Protein AF-A0A8T4M7B7-F1 (afdb_monomer_lite)

Sequence (123 aa):
EKEAFDKAMQMLQSIDVKIRTIRLDRYYSCPVYADMFGESKVYVIPKKNVTLKHGDKWARTMGDFLLNTTEYLEEYFKRNNSESGWASDKKMFGWKISQKREDRMNTALFVRMIWHNLTLIYK

pLDDT: mean 85.1, std 6.35, range [50.28, 93.19]

Radius of gyration: 16.73 Å; chains: 1; bounding box: 39×30×45 Å

Foldseek 3Di:
DVVVVVVVLVVVVVDPDQAAEDADDQVQQALVNQPSNPNHQYQHDHDDPHDCPSDDSSVVNVVCCVVVVVVSVVVNCVVVVVVVLVVVLCVVVPPDDPDDDPVVVVVVVVVSVVVSVVVVVVD

Secondary structure (DSSP, 8-state):
-HHHHHHHHHHHHHS-----EEE--GGG-SHHHHHTTTTSEEE-PPPTT--S-S-HHHHHHHHHHHHSHHHHHHHHHTHHHHHHHHHHHHHHH-SS----SHHHHHHHHHHHHHHHHHHHHT-

Structure (mmCIF, N/CA/C/O backbone):
data_AF-A0A8T4M7B7-F1
#
_entry.id   AF-A0A8T4M7B7-F1
#
loop_
_atom_site.group_PDB
_atom_site.id
_atom_site.type_symbol
_atom_site.label_atom_id
_atom_site.label_alt_id
_atom_site.label_comp_id
_atom_site.label_asym_id
_atom_site.label_entity_id
_atom_site.label_seq_id
_atom_site.pdbx_PDB_ins_code
_atom_site.Cartn_x
_atom_site.Cartn_y
_atom_site.Cartn_z
_atom_site.occupancy
_atom_site.B_iso_or_equiv
_atom_site.auth_seq_id
_atom_site.auth_comp_id
_atom_site.auth_asym_id
_atom_site.auth_atom_id
_atom_site.pdbx_PDB_model_num
ATOM 1 N N . GLU A 1 1 ? 2.888 -1.493 12.159 1.00 66.69 1 GLU A N 1
ATOM 2 C CA . GLU A 1 1 ? 2.685 -1.317 10.701 1.00 66.69 1 GLU A CA 1
ATOM 3 C C . GLU A 1 1 ? 2.845 -2.619 9.936 1.00 66.69 1 GLU A C 1
ATOM 5 O O . GLU A 1 1 ? 1.867 -3.038 9.340 1.00 66.69 1 GLU A O 1
ATOM 10 N N . LYS A 1 2 ? 3.994 -3.308 10.021 1.00 78.12 2 LYS A N 1
ATOM 11 C CA . LYS A 1 2 ? 4.188 -4.612 9.358 1.00 78.12 2 LYS A CA 1
ATOM 12 C C . LYS A 1 2 ? 3.098 -5.647 9.691 1.00 78.12 2 LYS A C 1
ATOM 14 O O . LYS A 1 2 ? 2.502 -6.202 8.786 1.00 78.12 2 LYS A O 1
ATOM 19 N N . GLU A 1 3 ? 2.760 -5.827 10.968 1.00 82.44 3 GLU A N 1
ATOM 20 C CA . GLU A 1 3 ? 1.693 -6.764 11.371 1.00 82.44 3 GLU A CA 1
ATOM 21 C C . GLU A 1 3 ? 0.320 -6.401 10.773 1.00 82.44 3 GLU A C 1
ATOM 23 O O . GLU A 1 3 ? -0.442 -7.272 10.367 1.00 82.44 3 GLU A O 1
ATOM 28 N N . ALA A 1 4 ? 0.008 -5.104 10.679 1.00 79.75 4 ALA A N 1
ATOM 29 C CA . ALA A 1 4 ? -1.232 -4.639 10.063 1.00 79.75 4 ALA A CA 1
ATOM 30 C C . ALA A 1 4 ? -1.234 -4.883 8.544 1.00 79.75 4 ALA A C 1
ATOM 32 O O . ALA A 1 4 ? -2.271 -5.231 7.988 1.00 79.75 4 ALA A O 1
ATOM 33 N N . PHE A 1 5 ? -0.075 -4.743 7.890 1.00 83.31 5 PHE A N 1
ATOM 34 C CA . PHE A 1 5 ? 0.110 -5.096 6.483 1.00 83.31 5 PHE A CA 1
ATOM 35 C C . PHE A 1 5 ? -0.088 -6.599 6.252 1.00 83.31 5 PHE A C 1
ATOM 37 O O . PHE A 1 5 ? -0.858 -6.980 5.376 1.00 83.31 5 PHE A O 1
ATOM 44 N N . ASP A 1 6 ? 0.530 -7.448 7.075 1.00 85.50 6 ASP A N 1
ATOM 45 C CA . ASP A 1 6 ? 0.419 -8.905 6.952 1.00 85.50 6 ASP A CA 1
ATOM 46 C C . ASP A 1 6 ? -1.038 -9.371 7.153 1.00 85.50 6 ASP A C 1
ATOM 48 O O . ASP A 1 6 ? -1.556 -10.153 6.353 1.00 85.50 6 ASP A O 1
ATOM 52 N N . LYS A 1 7 ? -1.747 -8.822 8.155 1.00 85.56 7 LYS A N 1
ATOM 53 C CA . LYS A 1 7 ? -3.189 -9.069 8.359 1.00 85.56 7 LYS A CA 1
ATOM 54 C C . LYS A 1 7 ? -4.023 -8.609 7.156 1.00 85.56 7 LYS A C 1
ATOM 56 O O . LYS A 1 7 ? -4.918 -9.330 6.722 1.00 85.56 7 LYS A O 1
ATOM 61 N N . ALA A 1 8 ? -3.722 -7.443 6.582 1.00 84.62 8 ALA A N 1
ATOM 62 C CA . ALA A 1 8 ? -4.422 -6.947 5.396 1.00 84.62 8 ALA A CA 1
ATOM 63 C C . ALA A 1 8 ? -4.190 -7.840 4.165 1.00 84.62 8 ALA A C 1
ATOM 65 O O . ALA A 1 8 ? -5.132 -8.095 3.420 1.00 84.62 8 ALA A O 1
ATOM 66 N N . MET A 1 9 ? -2.975 -8.367 3.976 1.00 85.31 9 MET A N 1
ATOM 67 C CA . MET A 1 9 ? -2.672 -9.314 2.898 1.00 85.31 9 MET A CA 1
ATOM 68 C C . MET A 1 9 ? -3.430 -10.636 3.060 1.00 85.31 9 MET A C 1
ATOM 70 O O . MET A 1 9 ? -3.946 -11.157 2.075 1.00 85.31 9 MET A O 1
ATOM 74 N N . GLN A 1 10 ? -3.565 -11.148 4.288 1.00 87.56 10 GLN A N 1
ATOM 75 C CA . GLN A 1 10 ? -4.392 -12.331 4.567 1.00 87.56 10 GLN A CA 1
ATOM 76 C C . GLN A 1 10 ? -5.872 -12.085 4.248 1.00 87.56 10 GLN A C 1
ATOM 78 O O . GLN A 1 10 ? -6.523 -12.937 3.649 1.00 87.56 10 GLN A O 1
ATOM 83 N N . MET A 1 11 ? -6.403 -10.909 4.597 1.00 84.62 11 MET A N 1
ATOM 84 C CA . MET A 1 11 ? -7.770 -10.529 4.222 1.00 84.62 11 MET A CA 1
ATOM 85 C C . MET A 1 11 ? -7.936 -10.414 2.703 1.00 84.62 11 MET A C 1
ATOM 87 O O . MET A 1 11 ? -8.956 -10.813 2.159 1.00 84.62 11 MET A O 1
ATOM 91 N N . LEU A 1 12 ? -6.932 -9.894 1.999 1.00 84.19 12 LEU A N 1
ATOM 92 C CA . LEU A 1 12 ? -6.947 -9.793 0.540 1.00 84.19 12 LEU A CA 1
ATOM 93 C C . LEU A 1 12 ? -6.990 -11.160 -0.147 1.00 84.19 12 LEU A C 1
AT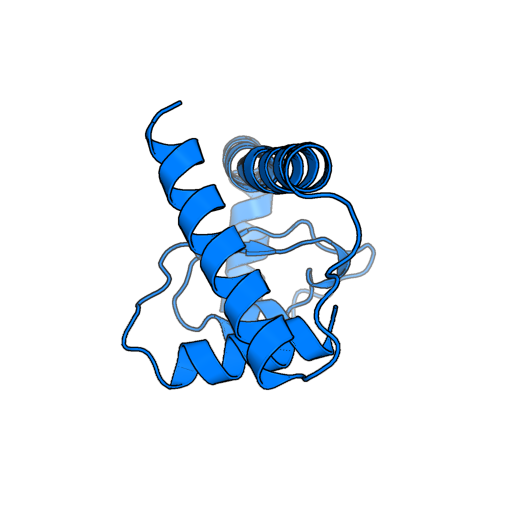OM 95 O O . LEU A 1 12 ? -7.599 -11.282 -1.200 1.00 84.19 12 LEU A O 1
ATOM 99 N N . GLN A 1 13 ? -6.380 -12.185 0.450 1.00 83.94 13 GLN A N 1
ATOM 100 C CA . GLN A 1 13 ? -6.432 -13.553 -0.073 1.00 83.94 13 GLN A CA 1
ATOM 101 C C . GLN A 1 13 ? -7.817 -14.197 0.064 1.00 83.94 13 GLN A C 1
ATOM 103 O O . GLN A 1 13 ? -8.148 -15.078 -0.725 1.00 83.94 13 GLN A O 1
ATOM 108 N N . SER A 1 14 ? -8.619 -13.792 1.054 1.00 85.75 14 SER A N 1
ATOM 109 C CA . SER A 1 14 ? -9.960 -14.351 1.276 1.00 85.75 14 SER A CA 1
ATOM 110 C C . SER A 1 14 ? -11.071 -13.612 0.529 1.00 85.75 14 SER A C 1
ATOM 112 O O . SER A 1 14 ? -12.188 -14.119 0.440 1.00 85.75 14 SER A O 1
ATOM 114 N N . ILE A 1 15 ? -10.782 -12.426 -0.007 1.00 84.31 15 ILE A N 1
ATOM 115 C CA . ILE A 1 15 ? -11.742 -11.572 -0.705 1.00 84.31 15 ILE A CA 1
ATOM 116 C C . ILE A 1 15 ? -11.477 -11.652 -2.215 1.00 84.31 15 ILE A C 1
ATOM 118 O O . ILE A 1 15 ? -10.354 -11.437 -2.661 1.00 84.31 15 ILE A O 1
ATOM 122 N N . ASP A 1 16 ? -12.517 -11.888 -3.021 1.00 83.81 16 ASP A N 1
ATOM 123 C CA . ASP A 1 16 ? -12.418 -11.909 -4.491 1.00 83.81 16 ASP A CA 1
ATOM 124 C C . ASP A 1 16 ? -12.347 -10.486 -5.080 1.00 83.81 16 ASP A C 1
ATOM 126 O O . ASP A 1 16 ? -13.267 -9.987 -5.728 1.00 83.81 16 ASP A O 1
ATOM 130 N N . VAL A 1 17 ? -11.254 -9.777 -4.792 1.00 82.88 17 VAL A N 1
ATOM 131 C CA . VAL A 1 17 ? -10.981 -8.437 -5.321 1.00 82.88 17 VAL A CA 1
ATOM 132 C C . VAL A 1 17 ? -9.685 -8.457 -6.116 1.00 82.88 17 VAL A C 1
ATOM 134 O O . VAL A 1 17 ? -8.600 -8.705 -5.594 1.00 82.88 17 VAL A O 1
ATOM 137 N N . LYS A 1 18 ? -9.788 -8.115 -7.403 1.00 82.62 18 LYS A N 1
ATOM 138 C CA . LYS A 1 18 ? -8.630 -7.971 -8.290 1.00 82.62 18 LYS A CA 1
ATOM 139 C C . LYS A 1 18 ? -8.031 -6.573 -8.168 1.00 82.62 18 LYS A C 1
ATOM 141 O O . LYS A 1 18 ? -8.612 -5.592 -8.637 1.00 82.62 18 LYS A O 1
ATOM 146 N N . ILE A 1 19 ? -6.840 -6.484 -7.580 1.00 85.31 19 ILE A N 1
ATOM 147 C CA . ILE A 1 19 ? -6.045 -5.252 -7.582 1.00 85.31 19 ILE A CA 1
ATOM 148 C C . ILE A 1 19 ? -5.499 -5.034 -8.998 1.00 85.31 19 ILE A C 1
ATOM 150 O O . ILE A 1 19 ? -4.875 -5.914 -9.577 1.00 85.31 19 ILE A O 1
ATOM 154 N N . ARG A 1 20 ? -5.741 -3.853 -9.577 1.00 88.19 20 ARG A N 1
ATOM 155 C CA . ARG A 1 20 ? -5.196 -3.491 -10.901 1.00 88.19 20 ARG A CA 1
ATOM 156 C C . ARG A 1 20 ? -3.853 -2.784 -10.792 1.00 88.19 20 ARG A C 1
ATOM 158 O O . ARG A 1 20 ? -2.919 -3.079 -11.531 1.00 88.19 20 ARG A O 1
ATOM 165 N N . THR A 1 21 ? -3.767 -1.839 -9.862 1.00 90.00 21 THR A N 1
ATOM 166 C CA . THR A 1 21 ? -2.601 -0.975 -9.673 1.00 90.00 21 THR A CA 1
ATOM 167 C C . THR A 1 21 ? -2.347 -0.763 -8.191 1.00 90.00 21 THR A C 1
ATOM 169 O O . THR A 1 21 ? -3.297 -0.519 -7.446 1.00 90.00 21 THR A O 1
ATOM 172 N N . ILE A 1 22 ? -1.085 -0.762 -7.776 1.00 89.25 22 ILE A N 1
ATOM 173 C CA . ILE A 1 22 ? -0.689 -0.464 -6.400 1.00 89.25 22 ILE A CA 1
ATOM 174 C C . ILE A 1 22 ? 0.515 0.471 -6.365 1.00 89.25 22 ILE A C 1
ATOM 176 O O . ILE A 1 22 ? 1.396 0.400 -7.216 1.00 89.25 22 ILE A O 1
ATOM 180 N N . ARG A 1 23 ? 0.549 1.351 -5.364 1.00 91.00 23 ARG A N 1
ATOM 181 C CA . ARG A 1 23 ? 1.647 2.289 -5.105 1.00 91.00 23 ARG A CA 1
ATOM 182 C C . ARG A 1 23 ? 2.240 1.929 -3.753 1.00 91.00 23 ARG A C 1
ATOM 184 O O . ARG A 1 23 ? 1.552 2.056 -2.742 1.00 91.00 23 ARG A O 1
ATOM 191 N N . LEU A 1 24 ? 3.470 1.433 -3.737 1.00 87.69 24 LEU A N 1
ATOM 192 C CA . LEU A 1 24 ? 4.113 0.993 -2.501 1.00 87.69 24 LEU A CA 1
ATOM 193 C C . LEU A 1 24 ? 4.979 2.104 -1.926 1.00 87.69 24 LEU A C 1
ATOM 195 O O . LEU A 1 24 ? 5.616 2.859 -2.655 1.00 87.69 24 LEU A O 1
ATOM 199 N N . ASP A 1 25 ? 5.011 2.184 -0.600 1.00 84.62 25 ASP A N 1
ATOM 200 C CA . ASP A 1 25 ? 5.923 3.090 0.080 1.00 84.62 25 ASP A CA 1
ATOM 201 C C . ASP A 1 25 ? 7.384 2.652 -0.039 1.00 84.62 25 ASP A C 1
ATOM 203 O O . ASP A 1 25 ? 7.686 1.473 -0.220 1.00 84.62 25 ASP A O 1
ATOM 207 N N . ARG A 1 26 ? 8.296 3.618 0.120 1.00 81.69 26 ARG A N 1
ATOM 208 C CA . ARG A 1 26 ? 9.744 3.419 0.108 1.00 81.69 26 ARG A CA 1
ATOM 209 C C . ARG A 1 26 ? 10.190 2.244 0.978 1.00 81.69 26 ARG A C 1
ATOM 211 O O . ARG A 1 26 ? 11.116 1.534 0.585 1.00 81.69 26 ARG A O 1
ATOM 218 N N . TYR A 1 27 ? 9.579 2.012 2.142 1.00 79.62 27 TYR A N 1
ATOM 219 C CA . TYR A 1 27 ? 9.921 0.874 2.998 1.00 79.62 27 TYR A CA 1
ATOM 220 C C . TYR A 1 27 ? 9.621 -0.474 2.329 1.00 79.62 27 TYR A C 1
ATOM 222 O O . TYR A 1 27 ? 10.424 -1.404 2.474 1.00 79.62 27 TYR A O 1
ATOM 230 N N . TYR A 1 28 ? 8.565 -0.535 1.519 1.00 81.38 28 TYR A N 1
ATOM 231 C CA . TYR A 1 28 ? 8.107 -1.702 0.762 1.00 81.38 28 TYR A CA 1
ATOM 232 C C . TYR A 1 28 ? 8.593 -1.719 -0.698 1.00 81.38 28 TYR A C 1
ATOM 234 O O . TYR A 1 28 ? 8.267 -2.645 -1.433 1.00 81.38 28 TYR A O 1
ATOM 242 N N . SER A 1 29 ? 9.423 -0.757 -1.119 1.00 82.06 29 SER A N 1
ATOM 243 C CA . SER A 1 29 ? 10.077 -0.730 -2.437 1.00 82.06 29 SER A CA 1
ATOM 244 C C . SER A 1 29 ? 11.182 -1.785 -2.575 1.00 82.06 29 SER A C 1
ATOM 246 O O . SER A 1 29 ? 12.362 -1.460 -2.746 1.00 82.06 29 SER A O 1
ATOM 248 N N . CYS A 1 30 ? 10.830 -3.062 -2.457 1.00 81.38 30 CYS A N 1
ATOM 249 C CA . CYS A 1 30 ? 11.712 -4.168 -2.792 1.00 81.38 30 CYS A CA 1
ATOM 250 C C . CYS A 1 30 ? 10.980 -5.209 -3.655 1.00 81.38 30 CYS A C 1
ATOM 252 O O . CYS A 1 30 ? 9.750 -5.295 -3.600 1.00 81.38 30 CYS A O 1
ATOM 254 N N . PRO A 1 31 ? 11.731 -6.010 -4.430 1.00 82.50 31 PRO A N 1
ATOM 255 C CA . PRO A 1 31 ? 11.149 -6.999 -5.334 1.00 82.50 31 PRO A CA 1
ATOM 256 C C . PRO A 1 31 ? 10.197 -7.967 -4.628 1.00 82.50 31 PRO A C 1
ATOM 258 O O . PRO A 1 31 ? 9.108 -8.228 -5.119 1.00 82.50 31 PRO A O 1
ATOM 261 N N . VAL A 1 32 ? 10.560 -8.398 -3.414 1.00 83.81 32 VAL A N 1
ATOM 262 C CA . VAL A 1 32 ? 9.777 -9.352 -2.615 1.00 83.81 32 VAL A CA 1
ATOM 263 C C . VAL A 1 32 ? 8.342 -8.871 -2.392 1.00 83.81 32 VAL A C 1
ATOM 265 O O . VAL A 1 32 ? 7.415 -9.657 -2.540 1.00 83.81 32 VAL A O 1
ATOM 268 N N . TYR A 1 33 ? 8.137 -7.587 -2.075 1.00 82.56 33 TYR A N 1
ATOM 269 C CA . TYR A 1 33 ? 6.786 -7.041 -1.905 1.00 82.56 33 TYR A CA 1
ATOM 270 C C . TYR A 1 33 ? 6.103 -6.755 -3.242 1.00 82.56 33 TYR A C 1
ATOM 272 O O . TYR A 1 33 ? 4.892 -6.909 -3.341 1.00 82.56 33 TYR A O 1
ATOM 280 N N . ALA A 1 34 ? 6.846 -6.360 -4.280 1.00 82.81 34 ALA A N 1
ATOM 281 C CA . ALA A 1 34 ? 6.271 -6.136 -5.606 1.00 82.81 34 ALA A CA 1
ATOM 282 C C . ALA A 1 34 ? 5.691 -7.431 -6.209 1.00 82.81 34 ALA A C 1
ATOM 284 O O . ALA A 1 34 ? 4.631 -7.401 -6.844 1.00 82.81 34 ALA A O 1
ATOM 285 N N . ASP A 1 35 ? 6.340 -8.568 -5.964 1.00 84.38 35 ASP A N 1
ATOM 286 C CA . ASP A 1 35 ? 5.907 -9.876 -6.458 1.00 84.38 35 ASP A CA 1
ATOM 287 C C . ASP A 1 35 ? 4.647 -10.395 -5.753 1.00 84.38 35 ASP A C 1
ATOM 289 O O . ASP A 1 35 ? 3.834 -11.070 -6.383 1.00 84.38 35 ASP A O 1
ATOM 293 N N . MET A 1 36 ? 4.396 -9.994 -4.498 1.00 84.12 36 MET A N 1
ATOM 294 C CA . MET A 1 36 ? 3.179 -10.380 -3.760 1.00 84.12 36 MET A CA 1
ATOM 295 C C . MET A 1 36 ? 1.880 -9.955 -4.457 1.00 84.12 36 MET A C 1
ATOM 297 O O . MET A 1 36 ? 0.837 -10.561 -4.233 1.00 84.12 36 MET A O 1
ATOM 301 N N . PHE A 1 37 ? 1.927 -8.931 -5.312 1.00 82.56 37 PHE A N 1
ATOM 302 C CA . PHE A 1 37 ? 0.746 -8.390 -5.987 1.00 82.56 37 PHE A CA 1
ATOM 303 C C . PHE A 1 37 ? 0.451 -9.037 -7.351 1.00 82.56 37 PHE A C 1
ATOM 305 O O . PHE A 1 37 ? -0.290 -8.456 -8.144 1.00 82.56 37 PHE A O 1
ATOM 312 N N . GLY A 1 38 ? 1.019 -10.212 -7.657 1.00 82.50 38 GLY A N 1
ATOM 313 C CA . GLY A 1 38 ? 0.647 -11.022 -8.827 1.00 82.50 38 GLY A CA 1
ATOM 314 C C . GLY A 1 38 ? 0.720 -10.250 -10.149 1.00 82.50 38 GLY A C 1
ATOM 315 O O . GLY A 1 38 ? 1.758 -9.676 -10.470 1.00 82.50 38 GLY A O 1
ATOM 316 N N . GLU A 1 39 ? -0.384 -10.177 -10.891 1.00 82.69 39 GLU A N 1
ATOM 317 C CA . GLU A 1 39 ? -0.477 -9.456 -12.175 1.00 82.69 39 GLU A CA 1
ATOM 318 C C . GLU A 1 39 ? -0.676 -7.933 -12.039 1.00 82.69 39 GLU A C 1
ATOM 320 O O . GLU A 1 39 ? -0.670 -7.212 -13.035 1.00 82.69 39 GLU A O 1
ATOM 325 N N . SER A 1 40 ? -0.836 -7.411 -10.819 1.00 88.19 40 SER A N 1
ATOM 326 C CA . SER A 1 40 ? -1.076 -5.979 -10.598 1.00 88.19 40 SER A CA 1
ATOM 327 C C . SER A 1 40 ? 0.124 -5.137 -11.036 1.00 88.19 40 SER A C 1
ATOM 329 O O . SER A 1 40 ? 1.277 -5.489 -10.752 1.00 88.19 40 SER A O 1
ATOM 331 N N . LYS A 1 41 ? -0.141 -3.965 -11.628 1.00 89.25 41 LYS A N 1
ATOM 332 C CA . LYS A 1 41 ? 0.897 -2.973 -11.938 1.00 89.25 41 LYS A CA 1
ATOM 333 C C . LYS A 1 41 ? 1.371 -2.289 -10.654 1.00 89.25 41 LYS A C 1
ATOM 335 O O . LYS A 1 41 ? 0.571 -1.714 -9.916 1.00 89.25 41 LYS A O 1
ATOM 340 N N . VAL A 1 42 ? 2.671 -2.361 -10.380 1.00 90.31 42 VAL A N 1
ATOM 341 C CA . VAL A 1 42 ? 3.279 -1.843 -9.147 1.00 90.31 42 VAL A CA 1
ATOM 342 C C . VAL A 1 42 ? 4.053 -0.563 -9.450 1.00 90.31 42 VAL A C 1
ATOM 344 O O . VAL A 1 42 ? 4.914 -0.549 -10.325 1.00 90.31 42 VAL A O 1
ATOM 347 N N . TYR A 1 43 ? 3.774 0.493 -8.691 1.00 91.25 43 TYR A N 1
ATOM 348 C CA . TYR A 1 43 ? 4.503 1.757 -8.717 1.00 91.25 43 TYR A CA 1
ATOM 349 C C . TYR A 1 43 ? 5.365 1.883 -7.456 1.00 91.25 43 TYR A C 1
ATOM 351 O O . TYR A 1 43 ? 4.844 1.911 -6.338 1.00 91.25 43 TYR A O 1
ATOM 359 N N . VAL A 1 44 ? 6.683 1.948 -7.634 1.00 90.38 44 VAL A N 1
ATOM 360 C CA . VAL A 1 44 ? 7.708 1.991 -6.585 1.00 90.38 44 VAL A CA 1
ATOM 361 C C . VAL A 1 44 ? 8.858 2.901 -6.985 1.00 90.38 44 VAL A C 1
ATOM 363 O O . VAL A 1 44 ? 9.333 2.863 -8.114 1.00 90.38 44 VAL A O 1
ATOM 366 N N . ILE A 1 45 ? 9.394 3.642 -6.018 1.00 88.56 45 ILE A N 1
ATOM 367 C CA . ILE A 1 45 ? 10.723 4.244 -6.158 1.00 88.56 45 ILE A CA 1
ATOM 368 C C . ILE A 1 45 ? 11.748 3.242 -5.609 1.00 88.56 45 ILE A C 1
ATOM 370 O O . ILE A 1 45 ? 11.687 2.939 -4.409 1.00 88.56 45 ILE A O 1
ATOM 374 N N . PRO A 1 46 ? 12.669 2.704 -6.431 1.00 83.94 46 PRO A N 1
ATOM 375 C CA . PRO A 1 46 ? 13.635 1.708 -5.980 1.00 83.94 46 PRO A CA 1
ATOM 376 C C . PRO A 1 46 ? 14.577 2.273 -4.912 1.00 83.94 46 PRO A C 1
ATOM 378 O O . PRO A 1 46 ? 14.972 3.441 -4.935 1.00 83.94 46 PRO A O 1
ATOM 381 N N . LYS A 1 47 ? 14.966 1.428 -3.951 1.00 84.12 47 LYS A N 1
ATOM 382 C CA . LYS A 1 47 ? 15.967 1.798 -2.942 1.00 84.12 47 LYS A CA 1
ATOM 383 C C . LYS A 1 47 ? 17.347 1.942 -3.588 1.00 84.12 47 LYS A C 1
ATOM 385 O O . LYS A 1 47 ? 17.673 1.256 -4.557 1.00 84.12 47 LYS A O 1
ATOM 390 N N . LYS A 1 48 ? 18.191 2.788 -2.989 1.00 77.06 48 LYS A N 1
ATOM 391 C CA . LYS A 1 48 ? 19.616 2.875 -3.332 1.00 77.06 48 LYS A CA 1
ATOM 392 C C . LYS A 1 48 ? 20.220 1.466 -3.199 1.00 77.06 48 LYS A C 1
ATOM 394 O O . LYS A 1 48 ? 20.114 0.880 -2.125 1.00 77.06 48 LYS A O 1
ATOM 399 N N . ASN A 1 49 ? 20.807 0.941 -4.280 1.00 77.00 49 ASN A N 1
ATOM 400 C CA . ASN A 1 49 ? 21.402 -0.406 -4.403 1.00 77.00 49 ASN A CA 1
ATOM 401 C C . ASN A 1 49 ? 20.435 -1.582 -4.662 1.00 77.00 49 ASN A C 1
ATOM 403 O O . ASN A 1 49 ? 20.766 -2.732 -4.377 1.00 77.00 49 ASN A O 1
ATOM 407 N N . VAL A 1 50 ? 19.247 -1.335 -5.217 1.00 77.94 50 VAL A N 1
ATOM 408 C CA . VAL A 1 50 ? 18.392 -2.414 -5.741 1.00 77.94 50 VAL A CA 1
ATOM 409 C C . VAL A 1 50 ? 19.075 -3.139 -6.907 1.00 77.94 50 VAL A C 1
ATOM 411 O O . VAL A 1 50 ? 19.618 -2.507 -7.809 1.00 77.94 50 VAL A O 1
ATOM 414 N N . THR A 1 51 ? 18.996 -4.472 -6.916 1.00 78.69 51 THR A N 1
ATOM 415 C CA . THR A 1 51 ? 19.458 -5.305 -8.039 1.00 78.69 51 THR A CA 1
ATOM 416 C C . THR A 1 51 ? 18.301 -5.575 -9.010 1.00 78.69 51 THR A C 1
ATOM 418 O O . THR A 1 51 ? 17.145 -5.645 -8.599 1.00 78.69 51 THR A O 1
ATOM 421 N N . LEU A 1 52 ? 18.589 -5.740 -10.304 1.00 78.69 52 LEU A N 1
ATOM 422 C CA . LEU A 1 52 ? 17.574 -6.042 -11.330 1.00 78.69 52 LEU A CA 1
ATOM 423 C C . LEU A 1 52 ? 17.225 -7.540 -11.439 1.00 78.69 52 LEU A C 1
ATOM 425 O O . LEU A 1 52 ? 16.216 -7.893 -12.033 1.00 78.69 52 LEU A O 1
ATOM 429 N N . LYS A 1 53 ? 18.029 -8.430 -10.842 1.00 78.31 53 LYS A N 1
ATOM 430 C CA . LYS A 1 53 ? 17.959 -9.901 -10.980 1.00 78.31 53 LYS A CA 1
ATOM 431 C C . LYS A 1 53 ? 16.825 -10.581 -10.189 1.00 78.31 53 LYS A C 1
ATOM 433 O O . LYS A 1 53 ? 16.963 -11.734 -9.800 1.00 78.31 53 LYS A O 1
ATOM 438 N N . HIS A 1 54 ? 15.720 -9.893 -9.931 1.00 77.94 54 HIS A N 1
ATOM 439 C CA . HIS A 1 54 ? 14.619 -10.408 -9.108 1.00 77.94 54 HIS A CA 1
ATOM 440 C C . HIS A 1 54 ? 13.374 -10.755 -9.934 1.00 77.94 54 HIS A C 1
ATOM 442 O O . HIS A 1 54 ? 12.254 -10.509 -9.511 1.00 77.94 54 HIS A O 1
ATOM 448 N N . GLY A 1 55 ? 13.584 -11.323 -11.122 1.00 82.38 55 GLY A N 1
ATOM 449 C CA . GLY A 1 55 ? 12.514 -11.784 -12.005 1.00 82.38 55 GLY A CA 1
ATOM 450 C C . GLY A 1 55 ? 12.003 -10.733 -12.992 1.00 82.38 55 GLY A C 1
ATOM 451 O O . GLY A 1 55 ? 12.277 -9.533 -12.889 1.00 82.38 55 GLY A O 1
ATOM 452 N N . ASP A 1 56 ? 11.240 -11.215 -13.971 1.00 85.25 56 ASP A N 1
ATOM 453 C CA . ASP A 1 56 ? 10.803 -10.421 -15.122 1.00 85.25 56 ASP A CA 1
ATOM 454 C C . ASP A 1 56 ? 9.857 -9.286 -14.728 1.00 85.25 56 ASP A C 1
ATOM 456 O O . ASP A 1 56 ? 9.933 -8.196 -15.294 1.00 85.25 56 ASP A O 1
ATOM 460 N N . LYS A 1 57 ? 8.985 -9.503 -13.734 1.00 85.38 57 LYS A N 1
ATOM 461 C CA . LYS A 1 57 ? 8.063 -8.467 -13.246 1.00 85.38 57 LYS A CA 1
ATOM 462 C C . LYS A 1 57 ? 8.827 -7.273 -12.677 1.00 85.38 57 LYS A C 1
ATOM 464 O O . LYS A 1 57 ? 8.516 -6.126 -13.008 1.00 85.38 57 LYS A O 1
ATOM 469 N N . TRP A 1 58 ? 9.840 -7.533 -11.852 1.00 88.75 58 TRP A N 1
ATOM 470 C CA . TRP A 1 58 ? 10.685 -6.484 -11.294 1.00 88.75 58 TRP A CA 1
ATOM 471 C C . TRP A 1 58 ? 11.460 -5.750 -12.385 1.00 88.75 58 TRP A C 1
ATOM 473 O O . TRP A 1 58 ? 11.428 -4.522 -12.433 1.00 88.75 58 TRP A O 1
ATOM 483 N N . ALA A 1 59 ? 12.086 -6.487 -13.307 1.00 88.69 59 ALA A N 1
ATOM 484 C CA . ALA A 1 59 ? 12.816 -5.897 -14.425 1.00 88.69 59 ALA A CA 1
ATOM 485 C C . ALA A 1 59 ? 11.915 -5.005 -15.298 1.00 88.69 59 ALA A C 1
ATOM 487 O O . ALA A 1 59 ? 12.299 -3.883 -15.617 1.00 88.69 59 ALA A O 1
ATOM 488 N N . ARG A 1 60 ? 10.688 -5.450 -15.608 1.00 88.38 60 ARG A N 1
ATOM 489 C CA . ARG A 1 60 ? 9.686 -4.649 -16.332 1.00 88.38 60 ARG A CA 1
ATOM 490 C C . ARG A 1 60 ? 9.264 -3.411 -15.550 1.00 88.38 60 ARG A C 1
ATOM 492 O O . ARG A 1 60 ? 9.196 -2.339 -16.127 1.00 88.38 60 ARG A O 1
ATOM 499 N N . THR A 1 61 ? 9.039 -3.533 -14.242 1.00 89.38 61 THR A N 1
ATOM 500 C CA . THR A 1 61 ? 8.674 -2.394 -13.379 1.00 89.38 61 THR A CA 1
ATOM 501 C C . THR A 1 61 ? 9.774 -1.330 -13.360 1.00 89.38 61 THR A C 1
ATOM 503 O O . THR A 1 61 ? 9.486 -0.138 -13.436 1.00 89.38 61 THR A O 1
ATOM 506 N N . MET A 1 62 ? 11.040 -1.753 -13.289 1.00 90.44 62 MET A N 1
ATOM 507 C CA . MET A 1 62 ? 12.193 -0.851 -13.379 1.00 90.44 62 MET A CA 1
ATOM 508 C C . MET A 1 62 ? 12.340 -0.261 -14.787 1.00 90.44 62 MET A C 1
ATOM 510 O O . MET A 1 62 ? 12.652 0.917 -14.920 1.00 90.44 62 MET A O 1
ATOM 514 N N . GLY A 1 63 ? 12.083 -1.055 -15.830 1.00 89.94 63 GLY A N 1
ATOM 515 C CA . GLY A 1 63 ? 12.045 -0.590 -17.216 1.00 89.94 63 GLY A CA 1
ATOM 516 C C . GLY A 1 63 ? 10.991 0.495 -17.430 1.00 89.94 63 GLY A C 1
ATOM 517 O O . GLY A 1 63 ? 11.324 1.557 -17.941 1.00 89.94 63 GLY A O 1
ATOM 518 N N . ASP A 1 64 ? 9.762 0.282 -16.953 1.00 90.44 64 ASP A N 1
ATOM 519 C CA . ASP A 1 64 ? 8.677 1.273 -16.971 1.00 90.44 64 ASP A CA 1
ATOM 520 C C . ASP A 1 64 ? 9.085 2.567 -16.254 1.00 90.44 64 ASP A C 1
ATOM 522 O O . ASP A 1 64 ? 8.832 3.657 -16.762 1.00 90.44 64 ASP A O 1
ATOM 526 N N . PHE A 1 65 ? 9.749 2.459 -15.098 1.00 90.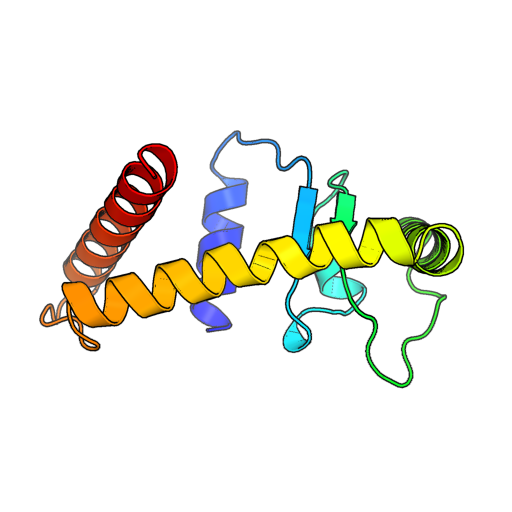12 65 PHE A N 1
ATOM 527 C CA . PHE A 1 65 ? 10.246 3.622 -14.362 1.00 90.12 65 PHE A CA 1
ATOM 528 C C . PHE A 1 65 ? 11.305 4.412 -15.148 1.00 90.12 65 PHE A C 1
ATOM 530 O O . PHE A 1 65 ? 11.317 5.640 -15.090 1.00 90.12 65 PHE A O 1
ATOM 537 N N . LEU A 1 66 ? 12.189 3.732 -15.886 1.00 90.00 66 LEU A N 1
ATOM 538 C CA . LEU A 1 66 ? 13.251 4.372 -16.670 1.00 90.00 66 LEU A CA 1
ATOM 539 C C . LEU A 1 66 ? 12.749 4.946 -18.000 1.00 90.00 66 LEU A C 1
ATOM 541 O O . LEU A 1 66 ? 13.208 6.005 -18.413 1.00 90.00 66 LEU A O 1
ATOM 545 N N . LEU A 1 67 ? 11.832 4.249 -18.672 1.00 93.12 67 LEU A N 1
ATOM 546 C CA . LEU A 1 67 ? 11.319 4.637 -19.988 1.00 93.12 67 LEU A CA 1
ATOM 547 C C . LEU A 1 67 ? 10.243 5.723 -19.892 1.00 93.12 67 LEU A C 1
ATOM 549 O O . LEU A 1 67 ? 10.227 6.630 -20.716 1.00 93.12 67 LEU A O 1
ATOM 553 N N . ASN A 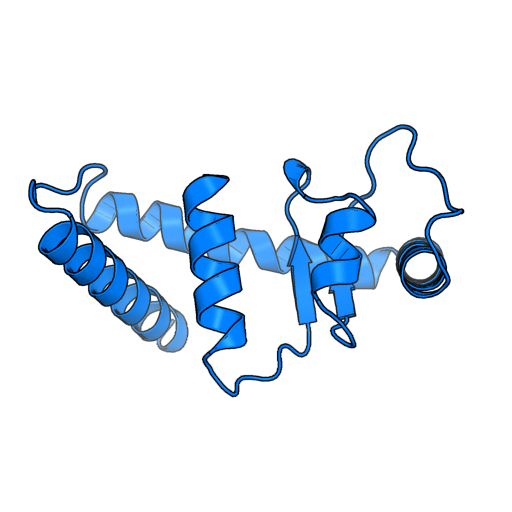1 68 ? 9.384 5.659 -18.869 1.00 92.31 68 ASN A N 1
ATOM 554 C CA . ASN A 1 68 ? 8.246 6.564 -18.686 1.00 92.31 68 ASN A CA 1
ATOM 555 C C . ASN A 1 68 ? 8.320 7.282 -17.332 1.00 92.31 68 ASN A C 1
ATOM 557 O O . ASN A 1 68 ? 7.349 7.318 -16.576 1.00 92.31 68 ASN A O 1
ATOM 561 N N . THR A 1 69 ? 9.488 7.836 -16.989 1.00 90.69 69 THR A N 1
ATOM 562 C CA . THR A 1 69 ? 9.760 8.379 -15.647 1.00 90.69 69 THR A CA 1
ATOM 563 C C . THR A 1 69 ? 8.734 9.413 -15.187 1.00 90.69 69 THR A C 1
ATOM 565 O O . THR A 1 69 ? 8.283 9.339 -14.046 1.00 90.69 69 THR A O 1
ATOM 568 N N . THR A 1 70 ? 8.334 10.354 -16.046 1.00 91.88 70 THR A N 1
ATOM 569 C CA . THR A 1 70 ? 7.382 11.413 -15.672 1.00 91.88 70 THR A CA 1
ATOM 570 C C . THR A 1 70 ? 6.016 10.837 -15.302 1.00 91.88 70 THR A C 1
ATOM 572 O O . THR A 1 70 ? 5.557 11.039 -14.180 1.00 91.88 70 THR A O 1
ATOM 575 N N . GLU A 1 71 ? 5.411 10.045 -16.190 1.00 92.00 71 GLU A N 1
ATOM 576 C CA . GLU A 1 71 ? 4.108 9.404 -15.955 1.00 92.00 71 GLU A CA 1
ATOM 577 C C . GLU A 1 71 ? 4.149 8.464 -14.744 1.00 92.00 71 GLU A C 1
ATOM 579 O O . GLU A 1 71 ? 3.223 8.405 -13.932 1.00 92.00 71 GLU A O 1
ATOM 584 N N . TYR A 1 72 ? 5.255 7.734 -14.585 1.00 92.69 72 TYR A N 1
ATOM 585 C CA . TYR A 1 72 ? 5.448 6.844 -13.451 1.00 92.69 72 TYR A CA 1
ATOM 586 C C . TYR A 1 72 ? 5.469 7.612 -12.129 1.00 92.69 72 TYR A C 1
ATOM 588 O O . TYR A 1 72 ? 4.857 7.184 -11.146 1.00 92.69 72 TYR A O 1
ATOM 596 N N . LEU A 1 73 ? 6.178 8.743 -12.089 1.00 91.69 73 LEU A N 1
ATOM 597 C CA . LEU A 1 73 ? 6.237 9.597 -10.911 1.00 91.69 73 LEU A CA 1
ATOM 598 C C . LEU A 1 73 ? 4.877 10.231 -10.621 1.00 91.69 73 LEU A C 1
ATOM 600 O O . LEU A 1 73 ? 4.468 10.224 -9.464 1.00 91.69 73 LEU A O 1
ATOM 604 N N . GLU A 1 74 ? 4.147 10.704 -11.630 1.00 92.25 74 GLU A N 1
ATOM 605 C CA . GLU A 1 74 ? 2.776 11.207 -11.462 1.00 92.25 74 GLU A CA 1
ATOM 606 C C . GLU A 1 74 ? 1.866 10.160 -10.810 1.00 92.25 74 GLU A C 1
ATOM 608 O O . GLU A 1 74 ? 1.185 10.443 -9.820 1.00 92.25 74 GLU A O 1
ATOM 613 N N . GLU A 1 75 ? 1.905 8.921 -11.304 1.00 91.62 75 GLU A N 1
ATOM 614 C CA . GLU A 1 75 ? 1.163 7.814 -10.708 1.00 91.62 75 GLU A CA 1
ATOM 615 C C . GLU A 1 75 ? 1.609 7.524 -9.277 1.00 91.62 75 GLU A C 1
ATOM 617 O O . GLU A 1 75 ? 0.765 7.344 -8.396 1.00 91.62 75 GLU A O 1
ATOM 622 N N . TYR A 1 76 ? 2.913 7.514 -9.011 1.00 90.75 76 TYR A N 1
ATOM 623 C CA . TYR A 1 76 ? 3.448 7.312 -7.668 1.00 90.75 76 TYR A CA 1
ATOM 624 C C . TYR A 1 76 ? 2.996 8.421 -6.699 1.00 90.75 76 TYR A C 1
ATOM 626 O O . TYR A 1 76 ? 2.581 8.131 -5.572 1.00 90.75 76 TYR A O 1
ATOM 634 N N . PHE A 1 77 ? 2.992 9.684 -7.136 1.00 90.06 77 PHE A N 1
ATOM 635 C CA . PHE A 1 77 ? 2.627 10.835 -6.308 1.00 90.06 77 PHE A CA 1
ATOM 636 C C . PHE A 1 77 ? 1.147 10.875 -5.918 1.00 90.06 77 PHE A C 1
ATOM 638 O O . PHE A 1 77 ? 0.831 11.442 -4.870 1.00 90.06 77 PHE A O 1
ATOM 645 N N . LYS A 1 78 ? 0.243 10.188 -6.636 1.00 88.19 78 LYS A N 1
ATOM 646 C CA . LYS A 1 78 ? -1.168 10.029 -6.211 1.00 88.19 78 LYS A CA 1
ATOM 647 C C . LYS A 1 78 ? -1.308 9.423 -4.811 1.00 88.19 78 LYS A C 1
ATOM 649 O O . LYS A 1 78 ? -2.306 9.654 -4.132 1.00 88.19 78 LYS A O 1
ATOM 654 N N . ARG A 1 79 ? -0.299 8.686 -4.339 1.00 87.94 79 ARG A N 1
ATOM 655 C CA . ARG A 1 79 ? -0.227 8.170 -2.965 1.00 87.94 79 ARG A CA 1
ATOM 656 C C . ARG A 1 79 ? -0.305 9.275 -1.903 1.00 87.94 79 ARG A C 1
ATOM 658 O O . ARG A 1 79 ? -0.902 9.053 -0.852 1.00 87.94 79 ARG A O 1
ATOM 665 N N . ASN A 1 80 ? 0.227 10.465 -2.192 1.00 87.31 80 ASN A N 1
ATOM 666 C CA . ASN A 1 80 ? 0.192 11.611 -1.282 1.00 87.31 80 ASN A CA 1
ATOM 667 C C . ASN A 1 80 ? -1.247 12.010 -0.904 1.00 87.31 80 ASN A C 1
ATOM 669 O O . ASN A 1 80 ? -1.502 12.431 0.223 1.00 87.31 80 ASN A O 1
ATOM 673 N N . ASN A 1 81 ? -2.210 11.809 -1.810 1.00 84.06 81 ASN A N 1
ATOM 674 C CA . ASN A 1 81 ? -3.621 12.079 -1.531 1.00 84.06 81 ASN A CA 1
ATOM 675 C C . ASN A 1 81 ? -4.166 11.138 -0.450 1.00 84.06 81 ASN A C 1
ATOM 677 O O . A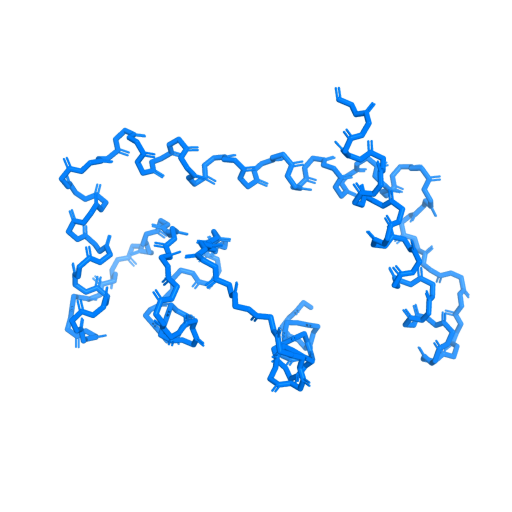SN A 1 81 ? -4.885 11.580 0.444 1.00 84.06 81 ASN A O 1
ATOM 681 N N . SER A 1 82 ? -3.776 9.859 -0.484 1.00 81.38 82 SER A N 1
ATOM 682 C CA . SER A 1 82 ? -4.154 8.897 0.555 1.00 81.38 82 SER A CA 1
ATOM 683 C C . SER A 1 82 ? -3.507 9.253 1.896 1.00 81.38 82 SER A C 1
ATOM 685 O O . SER A 1 82 ? -4.201 9.324 2.907 1.00 81.38 82 SER A O 1
ATOM 687 N N . GLU A 1 83 ? -2.207 9.568 1.912 1.00 83.31 83 GLU A N 1
ATOM 688 C CA . GLU A 1 83 ? -1.492 9.980 3.133 1.00 83.31 83 GLU A CA 1
ATOM 689 C C . GLU A 1 83 ? -2.100 11.246 3.762 1.00 83.31 83 GLU A C 1
ATOM 691 O O . GLU A 1 83 ? -2.338 11.301 4.973 1.00 83.31 83 GLU A O 1
ATOM 696 N N . SER A 1 84 ? -2.428 12.238 2.931 1.00 85.12 84 SER A N 1
ATOM 697 C CA . SER A 1 84 ? -3.091 13.479 3.347 1.00 85.12 84 SER A CA 1
ATOM 698 C C . SER A 1 84 ? -4.517 13.242 3.858 1.00 85.12 84 SER A C 1
ATOM 700 O O . SER A 1 84 ? -4.942 13.871 4.835 1.00 85.12 84 SER A O 1
ATOM 702 N N . GLY A 1 85 ? -5.250 12.307 3.245 1.00 85.31 85 GLY A N 1
ATOM 703 C CA . GLY A 1 85 ? -6.563 11.867 3.717 1.00 85.31 85 GLY A CA 1
ATOM 704 C C . GLY A 1 85 ? -6.476 11.256 5.117 1.00 85.31 85 GLY A C 1
ATOM 705 O O . GLY A 1 85 ? -7.156 11.711 6.033 1.00 85.31 85 GLY A O 1
ATOM 706 N N . TRP A 1 86 ? -5.541 10.330 5.335 1.00 83.44 86 TRP A N 1
ATOM 707 C CA . TRP A 1 86 ? -5.331 9.723 6.652 1.00 83.44 86 TRP A CA 1
ATOM 708 C C . TRP A 1 86 ? -4.888 10.732 7.717 1.00 83.44 86 TRP A C 1
ATOM 710 O O . TRP A 1 86 ? -5.251 10.607 8.889 1.00 83.44 86 TRP A O 1
ATOM 720 N N . ALA A 1 87 ? -4.106 11.748 7.342 1.00 85.44 87 ALA A N 1
ATOM 721 C CA . ALA A 1 87 ? -3.751 12.836 8.250 1.00 85.44 87 ALA A CA 1
ATOM 722 C C . ALA A 1 87 ? -4.979 13.675 8.647 1.00 85.44 87 ALA A C 1
ATOM 724 O O . ALA A 1 87 ? -5.123 14.041 9.817 1.00 85.44 87 ALA A O 1
ATOM 725 N N . SER A 1 88 ? -5.876 13.946 7.696 1.00 86.25 88 SER A N 1
ATOM 726 C CA . SER A 1 88 ? -7.153 14.627 7.946 1.00 86.25 88 SER A CA 1
ATOM 727 C C . SER A 1 88 ? -8.047 13.821 8.892 1.00 86.25 88 SER A C 1
ATOM 729 O O . SER A 1 88 ? -8.551 14.370 9.873 1.00 86.25 88 SER A O 1
ATOM 731 N N . ASP A 1 89 ? -8.155 12.508 8.691 1.00 85.38 89 ASP A N 1
ATOM 732 C CA . ASP A 1 89 ? -8.958 11.635 9.554 1.00 85.38 89 ASP A CA 1
ATOM 733 C C . ASP A 1 89 ? -8.439 11.593 10.988 1.00 85.38 89 ASP A C 1
ATOM 735 O O . ASP A 1 89 ? -9.217 11.606 11.941 1.00 85.38 89 ASP A O 1
ATOM 739 N N . LYS A 1 90 ? -7.114 11.578 11.175 1.00 85.06 90 LYS A N 1
ATOM 740 C CA . LYS A 1 90 ? -6.506 11.632 12.514 1.00 85.06 90 LYS A CA 1
ATOM 741 C C . LYS A 1 90 ? -6.851 12.928 13.245 1.00 85.06 90 LYS A C 1
ATOM 743 O O . LYS A 1 90 ? -7.018 12.899 14.464 1.00 85.06 90 LYS A O 1
ATOM 748 N N . LYS A 1 91 ? -6.978 14.049 12.524 1.00 86.56 91 LYS A N 1
ATOM 749 C CA . LYS A 1 91 ? -7.443 15.321 13.100 1.00 86.56 91 LYS A CA 1
ATOM 750 C C . LYS A 1 91 ? -8.926 15.258 13.470 1.00 86.56 91 LYS A C 1
ATOM 752 O O . LYS A 1 91 ? -9.288 15.741 14.534 1.00 86.56 91 LYS A O 1
ATOM 757 N N . MET A 1 92 ? -9.756 14.634 12.633 1.00 84.06 92 M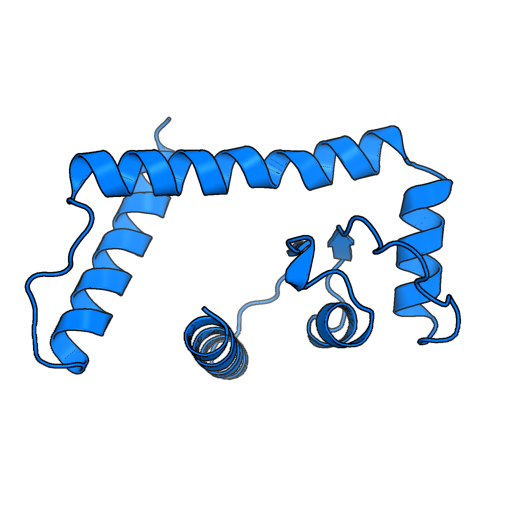ET A N 1
ATOM 758 C CA . MET A 1 92 ? -11.203 14.527 12.850 1.00 84.06 92 MET A CA 1
ATOM 759 C C . MET A 1 92 ? -11.576 13.551 13.978 1.00 84.06 92 MET A C 1
ATOM 761 O O . MET A 1 92 ? -12.374 13.884 14.847 1.00 84.06 92 MET A O 1
ATOM 765 N N . PHE A 1 93 ? -10.998 12.348 13.990 1.00 83.62 93 PHE A N 1
ATOM 766 C CA . PHE A 1 93 ? -11.371 11.264 14.912 1.00 83.62 93 PHE A CA 1
ATOM 767 C C . PHE A 1 93 ? -10.408 11.079 16.093 1.00 83.62 93 PHE A C 1
ATOM 769 O O . PHE A 1 93 ? -10.591 10.170 16.913 1.00 83.62 93 PHE A O 1
ATOM 776 N N . GLY A 1 94 ? -9.353 11.890 16.157 1.00 84.19 94 GLY A N 1
ATOM 777 C CA . GLY A 1 94 ? -8.289 11.787 17.145 1.00 84.19 94 GLY A CA 1
ATOM 778 C C . GLY A 1 94 ? -7.269 10.678 16.856 1.00 84.19 94 GLY A C 1
ATOM 779 O O . GLY A 1 94 ? -7.550 9.655 16.223 1.00 84.19 94 GLY A O 1
ATOM 780 N N . TRP A 1 95 ? -6.060 10.884 17.388 1.00 82.44 95 TRP A N 1
ATOM 781 C CA . TRP A 1 95 ? -4.885 10.026 17.186 1.00 82.44 95 TRP A CA 1
ATOM 782 C C . TRP A 1 95 ? -4.974 8.652 17.855 1.00 82.44 95 TRP A C 1
ATOM 784 O O . TRP A 1 95 ? -4.285 7.724 17.437 1.00 82.44 95 TRP A O 1
ATOM 794 N N . LYS A 1 96 ? -5.780 8.516 18.913 1.00 85.88 96 LYS A N 1
ATOM 795 C CA . LYS A 1 96 ? -5.884 7.288 19.709 1.00 85.88 96 LYS A CA 1
ATOM 796 C C . LYS A 1 96 ? -7.255 6.652 19.538 1.00 85.88 96 LYS A C 1
ATOM 798 O O . LYS A 1 96 ? -8.274 7.337 19.507 1.00 85.88 96 LYS A O 1
ATOM 803 N N . ILE A 1 97 ? -7.268 5.326 19.500 1.00 86.50 97 ILE A N 1
ATOM 804 C CA . ILE A 1 97 ? -8.492 4.534 19.594 1.00 86.50 97 ILE A CA 1
ATOM 805 C C . ILE A 1 97 ? -8.754 4.281 21.077 1.00 86.50 97 ILE A C 1
ATOM 807 O O . ILE A 1 97 ? -7.884 3.787 21.792 1.00 86.50 97 ILE A O 1
ATOM 811 N N . SER A 1 98 ? -9.940 4.659 21.551 1.00 87.62 98 SER A N 1
ATOM 812 C CA . SER A 1 98 ? -10.333 4.505 22.957 1.00 87.62 98 SER A CA 1
ATOM 813 C C . SER A 1 98 ? -10.645 3.055 23.336 1.00 87.62 98 SER A C 1
ATOM 815 O O . SER A 1 98 ? -10.485 2.674 24.496 1.00 87.62 98 SER A O 1
ATOM 817 N N . GLN A 1 99 ? -11.066 2.245 22.360 1.00 90.44 99 GLN A N 1
ATOM 818 C CA . GLN A 1 99 ? -11.405 0.837 22.552 1.00 90.44 99 GLN A CA 1
ATOM 819 C C . GLN A 1 99 ? -10.187 0.029 23.017 1.00 90.44 99 GLN A C 1
ATOM 821 O O . GLN A 1 99 ? -9.076 0.246 22.541 1.00 90.44 99 GLN A O 1
ATOM 826 N N . LYS A 1 100 ? -10.405 -0.894 23.963 1.00 90.81 100 LYS A N 1
ATOM 827 C CA . LYS A 1 100 ? -9.348 -1.724 24.575 1.00 90.81 100 LYS A CA 1
ATOM 828 C C . LYS A 1 100 ? -9.352 -3.178 24.112 1.00 90.81 100 LYS A C 1
ATOM 830 O O . LYS A 1 100 ? -8.316 -3.826 24.147 1.00 90.81 100 LYS A O 1
ATOM 835 N N . ARG A 1 101 ? -10.519 -3.691 23.717 1.00 93.19 101 ARG A N 1
ATOM 836 C CA . ARG A 1 101 ? -10.689 -5.065 23.233 1.00 93.19 101 ARG A CA 1
ATOM 837 C C . ARG A 1 101 ? -10.405 -5.108 21.730 1.00 93.19 101 ARG A C 1
ATOM 839 O O . ARG A 1 101 ? -10.866 -4.222 21.009 1.00 93.19 101 ARG A O 1
ATOM 846 N N . GLU A 1 102 ? -9.644 -6.104 21.279 1.00 88.56 102 GLU A N 1
ATOM 847 C CA . GLU A 1 102 ? -9.137 -6.181 19.898 1.00 88.56 102 GLU A CA 1
ATOM 848 C C . GLU A 1 102 ? -10.260 -6.183 18.847 1.00 88.56 102 GLU A C 1
ATOM 850 O O . GLU A 1 102 ? -10.202 -5.429 17.879 1.00 88.56 102 GLU A O 1
ATOM 855 N N . ASP A 1 103 ? -11.337 -6.938 19.078 1.00 90.06 103 ASP A N 1
ATOM 856 C CA . ASP A 1 103 ? -12.547 -6.962 18.238 1.00 90.06 103 ASP A CA 1
ATOM 857 C C . ASP A 1 103 ? -13.151 -5.557 18.030 1.00 90.06 103 ASP A C 1
ATOM 859 O O . ASP A 1 103 ? -13.464 -5.148 16.907 1.00 90.06 103 ASP A O 1
ATOM 863 N N . ARG A 1 104 ? -13.265 -4.775 19.108 1.00 91.06 104 ARG A N 1
ATOM 864 C CA . ARG A 1 104 ? -13.809 -3.411 19.093 1.00 91.06 104 ARG A CA 1
ATOM 865 C C . ARG A 1 104 ? -12.842 -2.423 18.454 1.00 91.06 104 ARG A C 1
ATOM 867 O O . ARG A 1 104 ? -13.286 -1.493 17.784 1.00 91.06 104 ARG A O 1
ATOM 874 N N . MET A 1 105 ? -11.537 -2.615 18.641 1.00 89.69 105 MET A N 1
ATOM 875 C CA . MET A 1 105 ? -10.510 -1.816 17.970 1.00 89.69 105 MET A CA 1
ATOM 876 C C . MET A 1 105 ? -10.554 -2.029 16.455 1.00 89.69 105 MET A C 1
ATOM 878 O O . MET A 1 105 ? -10.603 -1.048 15.714 1.00 89.69 105 MET A O 1
ATOM 882 N N . ASN A 1 106 ? -10.616 -3.284 16.005 1.00 88.06 106 ASN A N 1
ATOM 883 C CA . ASN A 1 106 ? -10.704 -3.636 14.587 1.00 88.06 106 ASN A CA 1
ATOM 884 C C . ASN A 1 106 ? -11.987 -3.087 13.955 1.00 88.06 106 ASN A C 1
ATOM 886 O O . ASN A 1 106 ? -11.935 -2.472 12.893 1.00 88.06 106 ASN A O 1
ATOM 890 N N . THR A 1 107 ? -13.123 -3.213 14.647 1.00 90.31 107 THR A N 1
ATOM 891 C CA . THR A 1 107 ? -14.403 -2.652 14.185 1.00 90.31 107 THR A CA 1
ATOM 892 C C . THR A 1 107 ? -14.327 -1.129 14.046 1.00 90.31 107 THR A C 1
ATOM 894 O O . THR A 1 107 ? -14.718 -0.576 13.020 1.00 90.31 107 THR A O 1
ATOM 897 N N . ALA A 1 108 ? -13.767 -0.434 15.041 1.00 90.50 108 ALA A N 1
ATOM 898 C CA . ALA A 1 108 ? -13.608 1.018 14.992 1.00 90.50 108 ALA A CA 1
ATOM 899 C C . ALA A 1 108 ? -12.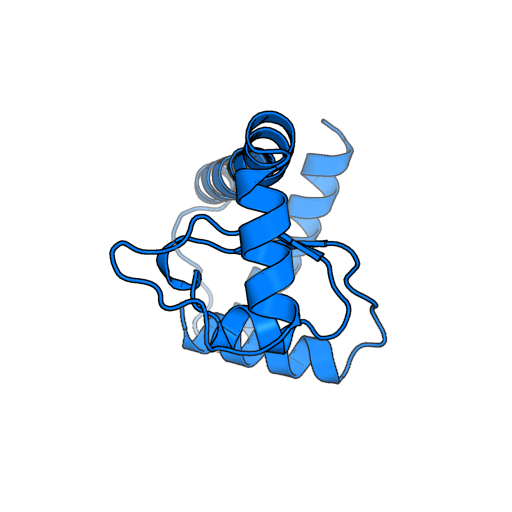676 1.468 13.852 1.00 90.50 108 ALA A C 1
ATOM 901 O O . ALA A 1 108 ? -12.966 2.461 13.185 1.00 90.50 108 ALA A O 1
ATOM 902 N N . LEU A 1 109 ? -11.579 0.742 13.606 1.00 88.62 109 LEU A N 1
ATOM 903 C CA . LEU A 1 109 ? -10.679 0.988 12.474 1.00 88.62 109 LEU A CA 1
ATOM 904 C C . LEU A 1 109 ? -11.388 0.799 11.134 1.00 88.62 109 LEU A C 1
ATOM 906 O O . LEU A 1 109 ? -11.258 1.642 10.249 1.00 88.62 109 LEU A O 1
ATOM 910 N N . PHE A 1 110 ? -12.167 -0.272 11.003 1.00 88.19 110 PHE A N 1
ATOM 911 C CA . PHE A 1 110 ? -12.886 -0.581 9.775 1.00 88.19 110 PHE A CA 1
ATOM 912 C C . PHE A 1 110 ? -13.937 0.486 9.444 1.00 88.19 110 PHE A C 1
ATOM 914 O O . PHE A 1 110 ? -13.991 0.974 8.318 1.00 88.19 110 PHE A O 1
ATOM 921 N N . VAL A 1 111 ? -14.709 0.938 10.440 1.00 88.75 111 VAL A N 1
ATOM 922 C CA . VAL A 1 111 ? -15.674 2.037 10.260 1.00 88.75 111 VAL A CA 1
ATOM 923 C C . VAL A 1 111 ? -14.968 3.329 9.841 1.00 88.75 111 VAL A C 1
ATOM 925 O O . VAL A 1 111 ? -15.425 3.989 8.910 1.00 88.75 111 VAL A O 1
ATOM 928 N N . ARG A 1 112 ? -13.829 3.667 10.466 1.00 88.94 112 ARG A N 1
ATOM 929 C CA . ARG A 1 112 ? -13.016 4.828 10.061 1.00 88.94 112 ARG A CA 1
ATOM 930 C C . ARG A 1 112 ? -12.542 4.709 8.610 1.00 88.94 112 ARG A C 1
ATOM 932 O O . ARG A 1 112 ? -12.606 5.693 7.887 1.00 88.94 112 ARG A O 1
ATOM 939 N N . MET A 1 113 ? -12.127 3.521 8.169 1.00 87.44 113 MET A N 1
ATOM 940 C CA . MET A 1 113 ? -11.717 3.275 6.782 1.00 87.44 113 MET A CA 1
ATOM 941 C C . MET A 1 113 ? -12.882 3.418 5.789 1.00 87.44 113 MET A C 1
ATOM 943 O O . MET A 1 113 ? -12.710 4.003 4.722 1.00 87.44 113 MET A O 1
ATOM 947 N N . ILE A 1 114 ? -14.081 2.934 6.130 1.00 87.75 114 ILE A N 1
ATOM 948 C CA . ILE A 1 114 ? -15.277 3.138 5.296 1.00 87.75 114 ILE A CA 1
ATOM 949 C C . ILE A 1 114 ? -15.591 4.631 5.178 1.00 87.75 114 ILE A C 1
ATOM 951 O O . ILE A 1 114 ? -15.825 5.129 4.080 1.00 87.75 114 ILE A O 1
ATOM 955 N N . TRP A 1 115 ? -15.564 5.355 6.298 1.00 86.00 115 TRP A N 1
ATOM 956 C CA . TRP A 1 115 ? -15.806 6.797 6.314 1.00 86.00 115 TRP A CA 1
ATOM 957 C C . TRP A 1 115 ? -14.756 7.572 5.520 1.00 86.00 115 TRP A C 1
ATOM 959 O O . TRP A 1 115 ? -15.122 8.468 4.764 1.00 86.00 115 TRP A O 1
ATOM 969 N N . HIS A 1 116 ? -13.478 7.206 5.636 1.00 86.38 116 HIS A N 1
ATOM 970 C CA . HIS A 1 116 ? -12.398 7.756 4.816 1.00 86.38 116 HIS A CA 1
ATOM 971 C C . HIS A 1 116 ? -12.739 7.644 3.328 1.00 86.38 116 HIS A C 1
ATOM 973 O O . HIS A 1 116 ? -12.783 8.648 2.622 1.00 86.38 116 HIS A O 1
ATOM 979 N N . ASN A 1 117 ? -13.079 6.436 2.871 1.00 85.00 117 ASN A N 1
ATOM 980 C CA . ASN A 1 117 ? -13.415 6.196 1.471 1.00 85.00 117 ASN A CA 1
ATOM 981 C C . ASN A 1 117 ? -14.651 6.991 1.029 1.00 85.00 117 ASN A C 1
ATOM 983 O O . ASN A 1 117 ? -14.616 7.631 -0.015 1.00 85.00 117 ASN A O 1
ATOM 987 N N . LEU A 1 118 ? -15.724 7.001 1.826 1.00 83.94 118 LEU A N 1
ATOM 988 C CA . LEU A 1 118 ? -16.936 7.757 1.499 1.00 83.94 118 LEU A CA 1
ATOM 989 C C . LEU A 1 118 ? -16.655 9.261 1.410 1.00 83.94 118 LEU A C 1
ATOM 991 O O . LEU A 1 118 ? -17.039 9.904 0.442 1.00 83.94 118 LEU A O 1
ATOM 995 N N . THR A 1 119 ? -15.951 9.829 2.385 1.00 79.56 119 THR A N 1
ATOM 996 C CA . THR A 1 119 ? -15.675 11.275 2.432 1.00 79.56 119 THR A CA 1
ATOM 997 C C . THR A 1 119 ? -14.663 11.744 1.386 1.00 79.56 119 THR A C 1
ATOM 999 O O . THR A 1 119 ? -14.684 12.917 1.021 1.00 79.56 119 THR A O 1
ATOM 1002 N N . LEU A 1 120 ? -13.807 10.852 0.881 1.00 75.00 120 LEU A N 1
ATOM 1003 C CA . LEU A 1 120 ? -12.919 11.117 -0.254 1.00 75.00 120 LEU A CA 1
ATOM 1004 C C . LEU A 1 120 ? -13.627 11.053 -1.608 1.00 75.00 120 LEU A C 1
ATOM 1006 O O . LEU A 1 120 ? -13.198 11.741 -2.523 1.00 75.00 120 LEU A O 1
ATOM 1010 N N . ILE A 1 121 ? -14.686 10.250 -1.747 1.00 62.88 121 ILE A N 1
ATOM 1011 C CA . ILE A 1 121 ? -15.458 10.151 -2.998 1.00 62.88 121 ILE A CA 1
ATOM 1012 C C . ILE A 1 121 ? -16.305 11.412 -3.237 1.00 62.88 121 ILE A C 1
ATOM 1014 O O . ILE A 1 121 ? -16.547 11.775 -4.383 1.00 62.88 121 ILE A O 1
ATOM 1018 N N . TYR A 1 122 ? -16.750 12.083 -2.170 1.00 55.75 122 TYR A N 1
ATOM 1019 C CA . TYR A 1 122 ? -17.601 13.281 -2.247 1.00 55.75 122 TYR A CA 1
ATOM 1020 C C . TYR A 1 122 ? -16.833 14.615 -2.170 1.00 55.75 122 TYR A C 1
ATOM 1022 O O . TYR A 1 122 ? -17.446 15.653 -1.914 1.00 55.75 122 TYR A O 1
ATOM 1030 N N . LYS A 1 123 ? -15.511 14.601 -2.359 1.00 50.28 123 LYS A N 1
ATOM 1031 C CA . LYS A 1 123 ? -14.665 15.800 -2.459 1.00 50.28 123 LYS A CA 1
ATOM 1032 C C . LYS A 1 123 ? -14.129 15.956 -3.871 1.00 50.28 123 LYS A C 1
ATOM 1034 O O . LYS A 1 123 ? -14.057 17.122 -4.310 1.00 50.28 123 LYS A O 1
#